Protein AF-A0A2I0HGN0-F1 (afdb_monomer_lite)

Secondary structure (DSSP, 8-state):
--TTSTTTT----TT--HHHHHHHHHHHHHHHHHHHHHT-TTS---HHHHHHHHHHHHHHHT-

Structure (mmCIF, N/CA/C/O backbone):
data_AF-A0A2I0HGN0-F1
#
_entry.id   AF-A0A2I0HGN0-F1
#
loop_
_atom_site.group_PDB
_atom_site.id
_atom_site.type_symbol
_atom_site.label_atom_id
_atom_site.label_alt_id
_atom_site.label_comp_id
_atom_site.label_asym_id
_atom_site.label_entity_id
_atom_site.label_seq_id
_atom_site.pdbx_PDB_ins_code
_atom_site.Cartn_x
_atom_site.Cartn_y
_atom_site.Cartn_z
_atom_site.occupancy
_atom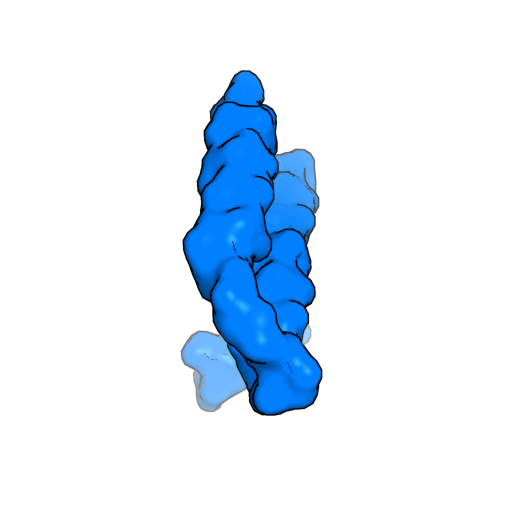_site.B_iso_or_equiv
_atom_site.auth_seq_id
_atom_site.auth_comp_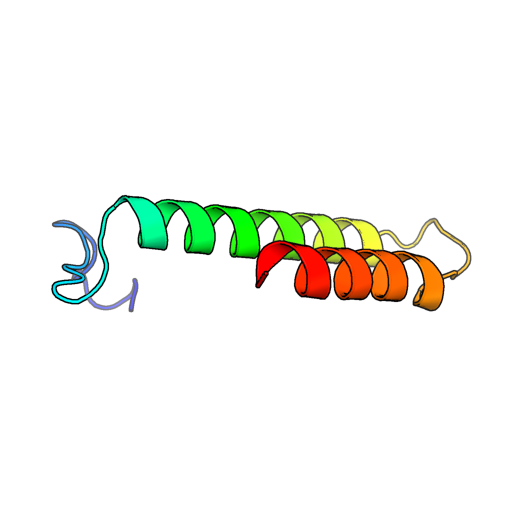id
_atom_site.auth_asym_id
_atom_site.auth_atom_id
_atom_site.pdbx_PDB_model_num
ATOM 1 N N . MET A 1 1 ? -5.303 -20.985 -3.299 1.00 57.59 1 MET A N 1
ATOM 2 C CA . MET A 1 1 ? -6.343 -20.270 -2.516 1.00 57.59 1 MET A CA 1
ATOM 3 C C . MET A 1 1 ? -7.620 -20.039 -3.315 1.00 57.59 1 MET A C 1
ATOM 5 O O . MET A 1 1 ? -8.675 -20.231 -2.739 1.00 57.59 1 MET A O 1
ATOM 9 N N . ILE A 1 2 ? -7.552 -19.686 -4.608 1.00 58.28 2 ILE A N 1
ATOM 10 C CA . ILE A 1 2 ? -8.735 -19.683 -5.499 1.00 58.28 2 ILE A CA 1
ATOM 11 C C . ILE A 1 2 ? -9.122 -21.093 -5.984 1.00 58.28 2 ILE A C 1
ATOM 13 O O . ILE A 1 2 ? -10.265 -21.325 -6.339 1.00 58.28 2 ILE A O 1
ATOM 17 N N . GLU A 1 3 ? -8.180 -22.039 -5.963 1.00 63.38 3 GLU A N 1
ATOM 18 C CA . GLU A 1 3 ? -8.372 -23.408 -6.471 1.00 63.38 3 GLU A CA 1
ATOM 19 C C . GLU A 1 3 ? -9.180 -24.332 -5.544 1.00 63.38 3 GLU A C 1
ATOM 21 O O . GLU A 1 3 ? -9.521 -25.433 -5.950 1.00 63.38 3 GLU A O 1
ATOM 26 N N . ASP A 1 4 ? -9.486 -23.897 -4.317 1.00 64.31 4 ASP A N 1
ATOM 27 C CA . ASP A 1 4 ? -10.054 -24.753 -3.260 1.00 64.31 4 ASP A CA 1
ATOM 28 C C . ASP A 1 4 ? -11.510 -24.382 -2.911 1.00 64.31 4 ASP A C 1
ATOM 30 O O . ASP A 1 4 ? -11.970 -24.656 -1.806 1.00 64.31 4 ASP A O 1
ATOM 34 N N . ASP A 1 5 ? -12.209 -23.671 -3.811 1.00 63.12 5 ASP A N 1
ATOM 35 C CA . ASP A 1 5 ? -13.619 -23.220 -3.689 1.00 63.12 5 ASP A CA 1
ATOM 36 C C . ASP A 1 5 ? -13.931 -22.321 -2.461 1.00 63.12 5 ASP A C 1
ATOM 38 O O . ASP A 1 5 ? -15.013 -21.771 -2.288 1.00 63.12 5 ASP A O 1
ATOM 42 N N . CYS A 1 6 ? -12.933 -22.075 -1.611 1.00 65.06 6 CYS A N 1
ATOM 43 C CA . CYS A 1 6 ? -13.024 -21.319 -0.361 1.00 65.06 6 CYS A CA 1
ATOM 44 C C . CYS A 1 6 ? -13.279 -19.807 -0.562 1.00 65.06 6 CYS A C 1
ATOM 46 O O . CYS A 1 6 ? -13.500 -19.071 0.399 1.00 65.06 6 CYS A O 1
ATOM 48 N N . ALA A 1 7 ? -13.250 -19.317 -1.804 1.00 67.31 7 ALA A N 1
ATOM 49 C CA . ALA A 1 7 ? -13.438 -17.904 -2.127 1.00 67.31 7 ALA A CA 1
ATOM 50 C C . ALA A 1 7 ? -14.895 -17.522 -2.457 1.00 67.31 7 ALA A C 1
ATOM 52 O O . ALA A 1 7 ? -15.203 -16.329 -2.430 1.00 67.31 7 ALA A O 1
ATOM 53 N N . ASP A 1 8 ? -15.792 -18.486 -2.703 1.00 74.06 8 ASP A N 1
ATOM 54 C CA . ASP A 1 8 ? -17.171 -18.217 -3.153 1.00 74.06 8 ASP A CA 1
ATOM 55 C C . ASP A 1 8 ? -18.027 -17.478 -2.112 1.00 74.06 8 ASP A C 1
ATOM 57 O O . ASP A 1 8 ? -18.896 -16.681 -2.462 1.00 74.06 8 ASP A O 1
ATOM 61 N N . ASN A 1 9 ? -17.739 -17.669 -0.821 1.00 77.81 9 ASN A N 1
ATOM 62 C CA . ASN A 1 9 ? -18.400 -16.955 0.281 1.00 77.81 9 ASN A CA 1
ATOM 63 C C . ASN A 1 9 ? -17.567 -15.777 0.827 1.00 77.81 9 ASN A C 1
ATOM 65 O O . ASN A 1 9 ? -17.907 -15.193 1.859 1.00 77.81 9 ASN A O 1
ATOM 69 N N . GLY A 1 10 ? -16.482 -15.414 0.135 1.00 77.62 10 GLY A N 1
ATOM 70 C CA . GLY A 1 10 ? -15.493 -14.448 0.603 1.00 77.62 10 GLY A CA 1
ATOM 71 C C . GLY A 1 10 ? -14.549 -15.024 1.663 1.00 77.62 10 GLY A C 1
ATOM 72 O O . GLY A 1 10 ? -14.893 -15.925 2.422 1.00 77.62 10 GLY A O 1
ATOM 73 N N . ILE A 1 11 ? -13.329 -14.485 1.724 1.00 84.38 11 ILE A N 1
ATOM 74 C CA . ILE A 1 11 ? -12.309 -14.912 2.691 1.00 84.38 11 ILE A CA 1
ATOM 75 C C . ILE A 1 11 ? -12.437 -14.039 3.951 1.00 84.38 11 ILE A C 1
ATOM 77 O O . ILE A 1 11 ? -12.159 -12.836 3.878 1.00 84.38 11 ILE A O 1
ATOM 81 N N . PRO A 1 12 ? -12.847 -14.589 5.110 1.00 84.56 12 PRO A N 1
ATOM 82 C CA . PRO A 1 12 ? -12.996 -13.800 6.325 1.00 84.56 12 PRO A CA 1
ATOM 83 C C . PRO A 1 12 ? -11.630 -13.385 6.886 1.00 84.56 12 PRO A C 1
ATOM 85 O O . PRO A 1 12 ? -10.789 -14.219 7.215 1.00 84.56 12 PRO A O 1
ATOM 88 N N . LEU A 1 13 ? -11.428 -12.076 7.051 1.00 88.56 13 LEU A N 1
ATOM 89 C CA . LEU A 1 13 ? -10.234 -11.490 7.666 1.00 88.56 13 LEU A CA 1
ATOM 90 C C . LEU A 1 13 ? -10.589 -10.876 9.026 1.00 88.56 13 LEU A C 1
ATOM 92 O O . LEU A 1 13 ? -10.730 -9.663 9.158 1.00 88.56 13 LEU A O 1
ATOM 96 N N . SER A 1 14 ? -10.724 -11.712 10.059 1.00 89.56 14 SER A N 1
ATOM 97 C CA . SER A 1 14 ? -11.197 -11.297 11.395 1.00 89.56 14 SER A CA 1
ATOM 98 C C . SER A 1 14 ? -10.322 -10.246 12.089 1.00 89.56 14 SER A C 1
ATOM 100 O O . SER A 1 14 ? -10.800 -9.527 12.961 1.00 89.56 14 SER A O 1
ATOM 102 N N . ASN A 1 15 ? -9.046 -10.152 11.707 1.00 94.12 15 ASN A N 1
ATOM 103 C CA . ASN A 1 15 ? -8.066 -9.252 12.322 1.00 94.12 15 ASN A CA 1
ATOM 104 C C . ASN A 1 15 ? -7.833 -7.963 11.518 1.00 94.12 15 ASN A C 1
ATOM 106 O O . ASN A 1 15 ? -6.990 -7.150 11.894 1.00 94.12 15 ASN A O 1
ATOM 110 N N . VAL A 1 16 ? -8.545 -7.770 10.403 1.00 93.56 16 VAL A N 1
ATOM 111 C CA . VAL A 1 16 ? -8.362 -6.622 9.510 1.00 93.56 16 VAL A CA 1
ATOM 112 C C . VAL A 1 16 ? -9.647 -5.808 9.478 1.00 93.56 16 VAL A C 1
ATOM 114 O O . VAL A 1 16 ? -10.701 -6.291 9.079 1.00 93.56 16 VAL A O 1
ATOM 117 N N . THR A 1 17 ? -9.570 -4.542 9.885 1.00 95.69 17 THR A N 1
ATOM 118 C CA . THR A 1 17 ? -10.719 -3.632 9.764 1.00 95.69 17 THR A CA 1
ATOM 119 C C . THR A 1 17 ? -10.913 -3.208 8.310 1.00 95.69 17 THR A C 1
ATOM 121 O O . THR A 1 17 ? -9.949 -3.148 7.545 1.00 95.69 17 THR A O 1
ATOM 124 N N . SER A 1 18 ? -12.129 -2.804 7.932 1.00 94.06 18 SER A N 1
ATOM 125 C CA . SER A 1 18 ? -12.417 -2.328 6.569 1.00 94.06 18 SER A CA 1
ATOM 126 C C . SER A 1 18 ? -11.503 -1.178 6.132 1.00 94.06 18 SER A C 1
ATOM 128 O O . SER A 1 18 ? -11.109 -1.109 4.972 1.00 94.06 18 SER A O 1
ATOM 130 N N . LYS A 1 19 ? -11.105 -0.301 7.066 1.00 95.50 19 LYS A N 1
ATOM 131 C CA . LYS A 1 19 ? -10.171 0.803 6.798 1.00 95.50 19 LYS A CA 1
ATOM 132 C C . LYS A 1 19 ? -8.767 0.302 6.452 1.00 95.50 19 LYS A C 1
ATOM 134 O O . LYS A 1 19 ? -8.140 0.835 5.543 1.00 95.50 19 LYS A O 1
ATOM 139 N N . ILE A 1 20 ? -8.273 -0.707 7.170 1.00 95.94 20 ILE A N 1
ATOM 140 C CA . ILE A 1 20 ? -6.966 -1.309 6.878 1.00 95.94 20 ILE A CA 1
ATOM 141 C C . ILE A 1 20 ? -7.032 -2.097 5.570 1.00 95.94 20 ILE A C 1
ATOM 143 O O . ILE A 1 20 ? -6.141 -1.956 4.741 1.00 95.94 20 ILE A O 1
ATOM 147 N N . LEU A 1 21 ? -8.112 -2.846 5.334 1.00 95.19 21 LEU A N 1
ATOM 148 C CA . LEU A 1 21 ? -8.302 -3.572 4.080 1.00 95.19 21 LEU A CA 1
ATOM 149 C C . LEU A 1 21 ? -8.322 -2.629 2.868 1.00 95.19 21 LEU A C 1
ATOM 151 O O . LEU A 1 21 ? -7.693 -2.927 1.859 1.00 95.19 21 LEU A O 1
ATOM 155 N N . ALA A 1 22 ? -8.978 -1.469 2.977 1.00 96.31 22 ALA A N 1
ATOM 156 C 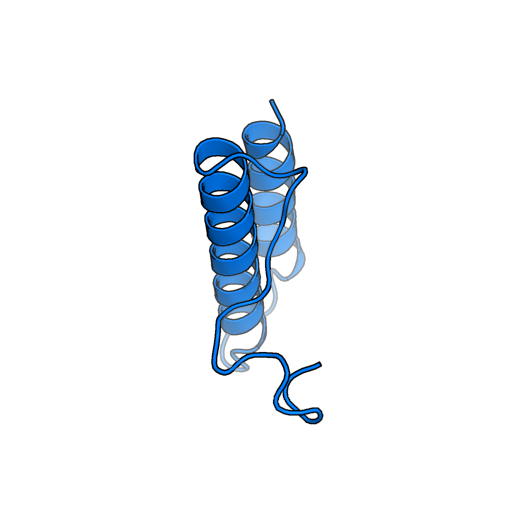CA . ALA A 1 22 ? -8.970 -0.458 1.922 1.00 96.31 22 ALA A CA 1
ATOM 157 C C . ALA A 1 22 ? -7.546 0.027 1.597 1.00 96.31 22 ALA A C 1
ATOM 159 O O . ALA A 1 22 ? -7.175 0.058 0.425 1.00 96.31 22 ALA A O 1
ATOM 160 N N . LYS A 1 23 ? -6.729 0.310 2.624 1.00 96.44 23 LYS A N 1
ATOM 161 C CA . LYS A 1 23 ? -5.309 0.657 2.442 1.00 96.44 23 LYS A CA 1
ATOM 162 C C . LYS A 1 23 ? -4.524 -0.473 1.765 1.00 96.44 23 LYS A C 1
ATOM 164 O O . LYS A 1 23 ? -3.751 -0.231 0.848 1.00 96.44 23 LYS A O 1
ATOM 169 N N . VAL A 1 24 ? -4.740 -1.721 2.171 1.00 95.75 24 VAL A N 1
ATOM 170 C CA . VAL A 1 24 ? -4.069 -2.878 1.558 1.00 95.75 24 VAL A CA 1
ATOM 171 C C . VAL A 1 24 ? -4.425 -3.003 0.071 1.00 95.75 24 VAL A C 1
ATOM 173 O O . VAL A 1 24 ? -3.543 -3.211 -0.759 1.00 95.75 24 VAL A O 1
ATOM 176 N N . ILE A 1 25 ? -5.699 -2.826 -0.289 1.00 96.00 25 ILE A N 1
ATOM 177 C CA . ILE A 1 25 ? -6.147 -2.854 -1.690 1.00 96.00 25 ILE A CA 1
ATOM 178 C C . ILE A 1 25 ? -5.499 -1.724 -2.502 1.00 96.00 25 ILE A C 1
ATOM 180 O O . ILE A 1 25 ? -5.067 -1.959 -3.628 1.00 96.00 25 ILE A O 1
ATOM 184 N N . GLU A 1 26 ? -5.428 -0.513 -1.949 1.00 97.38 26 GLU A N 1
ATOM 185 C CA . GLU A 1 26 ? -4.770 0.637 -2.583 1.00 97.38 26 GLU A CA 1
ATOM 186 C C . GLU A 1 26 ? -3.287 0.360 -2.855 1.00 97.38 26 GLU A C 1
ATOM 188 O O . GLU A 1 26 ? -2.826 0.525 -3.986 1.00 97.38 26 GLU A O 1
ATOM 193 N N . TYR A 1 27 ? -2.577 -0.165 -1.855 1.00 97.50 27 TYR A N 1
ATOM 194 C CA . TYR A 1 27 ? -1.179 -0.572 -1.975 1.00 97.50 27 TYR A CA 1
ATOM 195 C C . TYR A 1 27 ? -0.953 -1.573 -3.111 1.00 97.50 27 TYR A C 1
ATOM 197 O O . TYR A 1 27 ? -0.086 -1.363 -3.965 1.00 97.50 27 TYR A O 1
ATOM 205 N N . TYR A 1 28 ? -1.770 -2.631 -3.169 1.00 96.44 28 TYR A N 1
ATOM 206 C CA . TYR A 1 28 ? -1.670 -3.630 -4.232 1.00 96.44 28 TYR A CA 1
ATOM 207 C C . TYR A 1 28 ? -1.935 -3.037 -5.616 1.00 96.44 28 TYR A C 1
ATOM 209 O O . TYR A 1 28 ? -1.196 -3.341 -6.552 1.00 96.44 28 TYR A O 1
ATOM 217 N N . LYS A 1 29 ? -2.953 -2.178 -5.760 1.00 96.25 29 LYS A N 1
ATOM 218 C CA . LYS A 1 29 ? -3.259 -1.528 -7.044 1.00 96.25 29 LYS A CA 1
ATOM 219 C C . LYS A 1 29 ? -2.081 -0.700 -7.550 1.00 96.25 29 LYS A C 1
ATOM 221 O O . LYS A 1 29 ? -1.658 -0.912 -8.683 1.00 96.25 29 LYS A O 1
ATOM 226 N N . LYS A 1 30 ? -1.497 0.147 -6.694 1.00 95.31 30 LYS A N 1
ATOM 227 C CA . LYS A 1 30 ? -0.349 0.988 -7.061 1.00 95.31 30 LYS A CA 1
ATOM 228 C C . LYS A 1 30 ? 0.831 0.164 -7.589 1.00 95.31 30 LYS A C 1
ATOM 230 O O . LYS A 1 30 ? 1.471 0.561 -8.561 1.00 95.31 30 LYS A O 1
ATOM 235 N N . HIS A 1 31 ? 1.103 -0.986 -6.971 1.00 93.62 31 HIS A N 1
ATOM 236 C CA . HIS A 1 31 ? 2.203 -1.869 -7.370 1.00 93.62 31 HIS A CA 1
ATOM 237 C C . HIS A 1 31 ? 1.931 -2.617 -8.669 1.00 93.62 31 HIS A C 1
ATOM 239 O O . HIS A 1 31 ? 2.840 -2.793 -9.477 1.00 93.62 31 HIS A O 1
ATOM 245 N N . VAL A 1 32 ? 0.691 -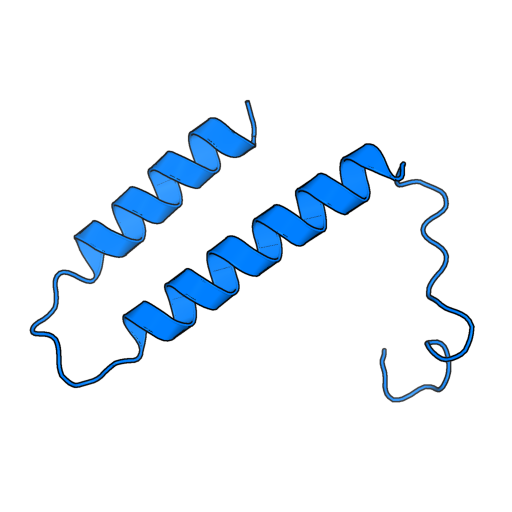3.060 -8.886 1.00 93.25 32 VAL A N 1
ATOM 246 C CA . VAL A 1 32 ? 0.300 -3.716 -10.140 1.00 93.25 32 VAL A CA 1
ATOM 247 C C . VAL A 1 32 ? 0.406 -2.739 -11.309 1.00 93.25 32 VAL A C 1
ATOM 249 O O . VAL A 1 32 ? 0.940 -3.104 -12.355 1.00 93.25 32 VAL A O 1
ATOM 252 N N . GLU A 1 33 ? -0.047 -1.499 -11.120 1.00 91.19 33 GLU A N 1
ATOM 253 C CA . GLU A 1 33 ? 0.075 -0.429 -12.114 1.00 91.19 33 GLU A CA 1
ATOM 254 C C . GLU A 1 33 ? 1.547 -0.125 -12.420 1.00 91.19 33 GLU A C 1
ATOM 256 O O . GLU A 1 33 ? 1.948 -0.179 -13.581 1.00 91.19 33 GLU A O 1
ATOM 261 N N . ALA A 1 34 ? 2.379 0.070 -11.390 1.00 89.44 34 ALA A N 1
ATOM 262 C CA . ALA A 1 34 ? 3.814 0.298 -11.571 1.00 89.44 34 ALA A CA 1
ATOM 263 C C . ALA A 1 34 ? 4.501 -0.866 -12.312 1.00 89.44 34 ALA A C 1
ATOM 265 O O . ALA A 1 34 ? 5.278 -0.649 -13.240 1.00 89.44 34 ALA A O 1
ATOM 266 N N . ALA A 1 35 ? 4.165 -2.115 -11.972 1.00 87.94 35 ALA A N 1
ATOM 267 C CA . ALA A 1 35 ? 4.713 -3.292 -12.642 1.00 87.94 35 ALA A CA 1
ATOM 268 C C . ALA A 1 35 ? 4.271 -3.413 -14.112 1.00 87.94 35 ALA A C 1
ATOM 270 O O . ALA A 1 35 ? 5.023 -3.940 -14.936 1.00 87.94 35 ALA A O 1
ATOM 271 N N . ALA A 1 36 ? 3.064 -2.958 -14.454 1.00 87.56 36 ALA A N 1
ATOM 272 C CA . ALA A 1 36 ? 2.593 -2.914 -15.836 1.00 87.56 36 ALA A CA 1
ATOM 273 C C . ALA A 1 36 ? 3.352 -1.853 -16.651 1.00 87.56 36 ALA A C 1
ATOM 275 O O . ALA A 1 36 ? 3.755 -2.117 -17.786 1.00 87.56 36 ALA A O 1
ATOM 276 N N . GLU A 1 37 ? 3.615 -0.689 -16.056 1.00 82.31 37 GLU A N 1
ATOM 277 C CA . GLU A 1 37 ? 4.388 0.388 -16.681 1.00 82.31 37 GLU A CA 1
ATOM 278 C C . GLU A 1 37 ? 5.850 -0.011 -16.932 1.00 82.31 37 GLU A C 1
ATOM 280 O O . GLU A 1 37 ? 6.390 0.295 -17.997 1.00 82.31 37 GLU A O 1
ATOM 285 N N . SER A 1 38 ? 6.474 -0.759 -16.014 1.00 75.06 38 SER A N 1
ATOM 286 C CA . SER A 1 38 ? 7.856 -1.245 -16.161 1.00 75.06 38 SER A CA 1
ATOM 287 C C . SER A 1 38 ? 8.043 -2.317 -17.244 1.00 75.06 38 SER A C 1
ATOM 289 O O . SER A 1 38 ? 9.167 -2.528 -17.692 1.00 75.06 38 SER A O 1
ATOM 291 N N . LYS A 1 39 ? 6.978 -3.013 -17.668 1.00 69.62 39 LYS A N 1
ATOM 292 C CA . LYS A 1 39 ? 7.041 -4.088 -18.683 1.00 69.62 39 LYS A CA 1
ATOM 293 C C . LYS A 1 39 ? 6.874 -3.607 -20.126 1.00 69.62 39 LYS A C 1
ATOM 295 O O . LYS A 1 39 ? 6.950 -4.420 -21.041 1.00 69.62 39 LYS A O 1
ATOM 300 N N . SER A 1 40 ? 6.622 -2.319 -20.346 1.00 67.62 40 SER A N 1
ATOM 301 C CA . SER A 1 40 ? 6.472 -1.775 -21.699 1.00 67.62 40 SER A CA 1
ATOM 302 C C . SER A 1 40 ? 7.843 -1.664 -22.385 1.00 67.62 40 SER A C 1
ATOM 304 O O . SER A 1 40 ? 8.630 -0.786 -22.042 1.00 67.62 40 SER A O 1
ATOM 306 N N . GLU A 1 41 ? 8.119 -2.540 -23.361 1.00 57.31 41 GLU A N 1
ATOM 307 C CA . GLU A 1 41 ? 9.398 -2.654 -24.103 1.00 57.31 41 GLU A CA 1
ATOM 308 C C . GLU A 1 41 ? 9.786 -1.401 -24.924 1.00 57.31 41 GLU A C 1
ATOM 310 O O . GLU A 1 41 ? 10.911 -1.302 -25.405 1.00 57.31 41 GLU A O 1
ATOM 315 N N . ASP A 1 42 ? 8.882 -0.427 -25.066 1.00 59.53 42 ASP A N 1
ATOM 316 C CA . ASP A 1 42 ? 9.055 0.768 -25.910 1.00 59.53 42 ASP A CA 1
ATOM 317 C C . ASP A 1 42 ? 9.801 1.931 -25.217 1.00 59.53 42 ASP A C 1
ATOM 319 O O . ASP A 1 42 ? 10.057 2.969 -25.827 1.00 59.53 42 ASP A O 1
ATOM 323 N N . ARG A 1 43 ? 10.169 1.796 -23.932 1.00 56.66 43 ARG A N 1
ATOM 324 C CA . ARG A 1 43 ? 10.850 2.866 -23.180 1.00 56.66 43 ARG A CA 1
ATOM 325 C C . ARG A 1 43 ? 12.348 2.569 -22.985 1.00 56.66 43 ARG A C 1
ATOM 327 O O . ARG A 1 43 ? 12.681 1.553 -22.377 1.00 56.66 43 ARG A O 1
ATOM 334 N N . PRO A 1 44 ? 13.272 3.460 -23.410 1.00 52.06 44 PRO A N 1
ATOM 335 C CA . PRO A 1 44 ? 14.677 3.355 -23.029 1.00 52.06 44 PRO A CA 1
ATOM 336 C C . PRO A 1 44 ? 14.769 3.568 -21.518 1.00 52.06 44 PRO A C 1
ATOM 338 O O . PRO A 1 44 ? 14.337 4.604 -21.024 1.00 52.06 44 PRO A O 1
ATOM 341 N N . SER A 1 45 ? 15.270 2.57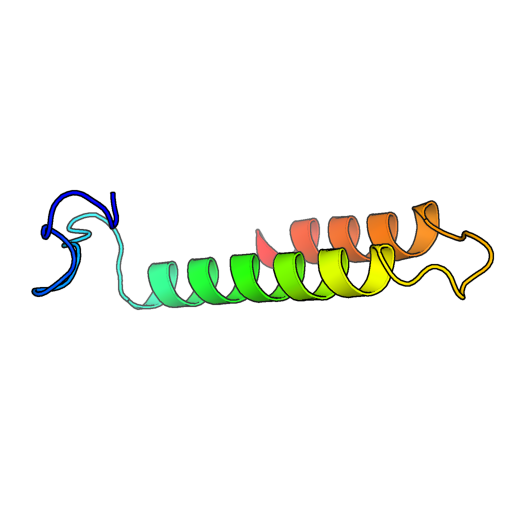2 -20.789 1.00 56.09 45 SER A N 1
ATOM 342 C CA . SER A 1 45 ? 15.248 2.488 -19.327 1.00 56.09 45 SER A CA 1
ATOM 343 C C . SER A 1 45 ? 15.562 3.804 -18.599 1.00 56.09 45 SER A C 1
ATOM 345 O O . SER A 1 45 ? 16.705 4.262 -18.632 1.00 56.09 45 SER A O 1
ATOM 347 N N . PRO A 1 46 ? 14.633 4.278 -17.750 1.00 57.75 46 PRO A N 1
ATOM 348 C CA . PRO A 1 46 ? 14.957 4.809 -16.446 1.00 57.75 46 PRO A CA 1
ATOM 349 C C . PRO A 1 46 ? 14.294 3.890 -15.413 1.00 57.75 46 PRO A C 1
ATOM 351 O O . PRO A 1 46 ? 13.514 4.358 -14.590 1.00 57.75 46 PRO A O 1
ATOM 354 N N . ALA A 1 47 ? 14.539 2.572 -15.494 1.00 60.12 47 ALA A N 1
ATOM 355 C CA . ALA A 1 47 ? 13.984 1.593 -14.549 1.00 60.12 47 ALA A CA 1
ATOM 356 C C . ALA A 1 47 ? 14.181 2.051 -13.090 1.00 60.12 47 ALA A C 1
ATOM 358 O O . ALA A 1 47 ? 13.293 1.894 -12.266 1.00 60.12 47 ALA A O 1
ATOM 359 N N . THR A 1 48 ? 15.278 2.763 -12.825 1.00 65.31 48 THR A N 1
ATOM 360 C CA . THR A 1 48 ? 15.586 3.384 -11.538 1.00 65.31 48 THR A CA 1
ATOM 361 C C . THR A 1 48 ? 14.615 4.497 -11.126 1.00 65.31 48 THR A C 1
ATOM 363 O O . THR A 1 48 ? 14.263 4.569 -9.961 1.00 65.31 48 THR A O 1
ATOM 366 N N . ALA A 1 49 ? 14.148 5.356 -12.040 1.00 77.19 49 ALA A N 1
ATOM 367 C CA . ALA A 1 49 ? 13.305 6.504 -11.685 1.00 77.19 49 ALA A CA 1
ATOM 368 C C . ALA A 1 49 ? 11.886 6.083 -11.276 1.00 77.19 49 ALA A C 1
ATOM 370 O O . ALA A 1 49 ? 11.391 6.538 -10.251 1.00 77.19 49 ALA A O 1
ATOM 371 N N . ALA A 1 50 ? 11.258 5.174 -12.030 1.00 82.12 50 ALA A N 1
ATOM 372 C CA . ALA A 1 50 ? 9.934 4.649 -11.684 1.00 82.12 50 ALA A CA 1
ATOM 373 C C . ALA A 1 50 ? 9.973 3.807 -10.394 1.00 82.12 50 ALA A C 1
ATOM 375 O O . ALA A 1 50 ? 9.058 3.865 -9.575 1.00 82.12 50 ALA A O 1
ATOM 376 N N . GLU A 1 51 ? 11.056 3.053 -10.181 1.00 85.75 51 GLU A N 1
ATOM 377 C CA . GLU A 1 51 ? 11.291 2.342 -8.922 1.00 85.75 51 GLU A CA 1
ATOM 378 C C . GLU A 1 51 ? 11.507 3.301 -7.746 1.00 85.75 51 GLU A C 1
ATOM 380 O O . GLU A 1 51 ? 10.993 3.054 -6.658 1.00 85.75 51 GLU A O 1
ATOM 385 N N . ASP A 1 52 ? 12.251 4.390 -7.935 1.00 90.44 52 ASP A N 1
ATOM 386 C CA . ASP A 1 52 ? 12.504 5.375 -6.882 1.00 90.44 52 ASP A CA 1
ATOM 387 C C . ASP A 1 52 ? 11.243 6.185 -6.540 1.00 90.44 52 ASP A C 1
ATOM 389 O O . ASP A 1 52 ? 10.994 6.455 -5.364 1.00 90.44 52 ASP A O 1
ATOM 393 N N . GLU A 1 53 ? 10.396 6.492 -7.526 1.00 92.00 53 GLU A N 1
ATOM 394 C CA . GLU A 1 53 ? 9.060 7.059 -7.303 1.00 92.00 53 GLU A CA 1
ATOM 395 C C . GLU A 1 53 ? 8.158 6.099 -6.519 1.00 92.00 53 GLU A C 1
ATOM 397 O O . GLU A 1 53 ? 7.476 6.523 -5.582 1.00 92.00 53 GLU A O 1
ATOM 402 N N . LEU A 1 54 ? 8.178 4.802 -6.852 1.00 93.75 54 LEU A N 1
ATOM 403 C CA . LEU A 1 54 ? 7.411 3.790 -6.124 1.00 93.75 54 LEU A CA 1
ATOM 404 C C . LEU A 1 54 ? 7.898 3.654 -4.672 1.00 93.75 54 LEU A C 1
ATOM 406 O O . LEU A 1 54 ? 7.077 3.660 -3.759 1.00 93.75 54 LEU A O 1
ATOM 410 N N . LYS A 1 55 ? 9.218 3.647 -4.435 1.00 94.38 55 LYS A N 1
ATOM 411 C CA . LYS A 1 55 ? 9.801 3.630 -3.076 1.00 94.38 55 LYS A CA 1
ATOM 412 C C . LYS A 1 55 ? 9.448 4.882 -2.270 1.00 94.38 55 LYS A C 1
ATOM 414 O O . LYS A 1 55 ? 9.210 4.793 -1.066 1.00 94.38 55 LYS A O 1
ATOM 419 N N . ALA A 1 56 ? 9.454 6.055 -2.903 1.00 96.31 56 ALA A N 1
ATOM 420 C CA . ALA A 1 56 ? 9.073 7.301 -2.242 1.00 96.31 56 ALA A CA 1
ATOM 421 C C . ALA A 1 56 ? 7.592 7.282 -1.846 1.00 96.31 56 ALA A C 1
ATOM 423 O O . ALA A 1 56 ? 7.247 7.677 -0.731 1.00 96.31 56 ALA A O 1
ATOM 424 N N . TRP A 1 57 ? 6.736 6.772 -2.735 1.00 97.19 57 TRP A N 1
ATOM 425 C CA . TRP A 1 57 ? 5.321 6.571 -2.452 1.00 97.19 57 TRP A CA 1
ATOM 426 C C . TRP A 1 57 ? 5.107 5.579 -1.301 1.00 97.19 57 TRP A C 1
ATOM 428 O O . TRP A 1 57 ? 4.354 5.889 -0.383 1.00 97.19 57 TRP A O 1
ATOM 438 N N . ASP A 1 58 ? 5.826 4.452 -1.277 1.00 96.81 58 ASP A N 1
ATOM 439 C CA . ASP A 1 58 ? 5.759 3.474 -0.182 1.00 96.81 58 ASP A CA 1
ATOM 440 C C . ASP A 1 58 ? 6.078 4.103 1.174 1.00 96.81 58 ASP A C 1
ATOM 442 O O . ASP A 1 58 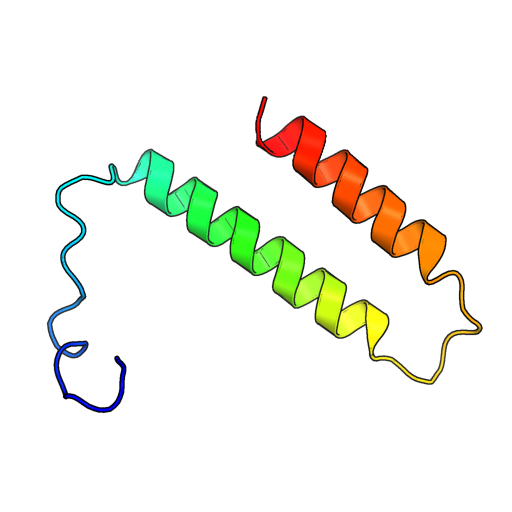? 5.364 3.881 2.153 1.00 96.81 58 ASP A O 1
ATOM 446 N N . ALA A 1 59 ? 7.136 4.915 1.230 1.00 97.50 59 ALA A N 1
ATOM 447 C CA . ALA A 1 59 ? 7.564 5.586 2.453 1.00 97.50 59 ALA A CA 1
ATOM 448 C C . ALA A 1 59 ? 6.538 6.608 2.974 1.00 97.50 59 ALA A C 1
ATOM 450 O O . ALA A 1 59 ? 6.463 6.834 4.185 1.00 97.50 59 ALA A O 1
ATOM 451 N N . ASP A 1 60 ? 5.765 7.233 2.084 1.00 97.38 60 ASP A N 1
ATOM 452 C CA . ASP A 1 60 ? 4.672 8.135 2.456 1.00 97.38 60 ASP A CA 1
ATOM 453 C C . ASP A 1 60 ? 3.401 7.363 2.836 1.00 97.38 60 ASP A C 1
ATOM 455 O O . ASP A 1 60 ? 2.736 7.691 3.815 1.00 97.38 60 ASP A O 1
ATOM 459 N N . PHE A 1 61 ? 3.107 6.271 2.130 1.00 96.94 61 PHE A N 1
ATOM 460 C CA . PHE A 1 61 ? 1.910 5.462 2.339 1.00 96.94 61 PHE A CA 1
ATOM 461 C C . PHE A 1 61 ? 1.878 4.757 3.706 1.00 96.94 61 PHE A C 1
ATOM 463 O O . PHE A 1 61 ? 0.808 4.584 4.304 1.00 96.94 61 PHE A O 1
ATOM 470 N N . VAL A 1 62 ? 3.047 4.346 4.212 1.00 94.31 62 VAL A N 1
ATOM 471 C CA . VAL A 1 62 ? 3.183 3.696 5.530 1.00 94.31 62 VAL A CA 1
ATOM 472 C C . VAL A 1 62 ? 3.209 4.674 6.709 1.00 94.31 62 VAL A C 1
ATOM 474 O O . VAL A 1 62 ? 3.207 4.223 7.857 1.00 94.31 62 VAL A O 1
ATOM 477 N N . LYS A 1 63 ? 3.265 5.981 6.442 1.00 91.44 63 LYS A N 1
ATOM 478 C CA . LYS A 1 63 ? 3.286 7.033 7.464 1.00 91.44 63 LYS A CA 1
ATOM 479 C C . LYS A 1 63 ? 1.924 7.191 8.153 1.00 91.44 63 LYS A C 1
ATOM 481 O O . LYS A 1 63 ? 1.945 7.529 9.357 1.00 91.44 63 LYS A O 1
#

pLDDT: mean 83.06, std 14.63, range [52.06, 97.5]

Organism: Punica granatum (NCBI:txid22663)

Radius of gyration: 16.08 Å; chains: 1; bounding box: 34×33×38 Å

Sequence (63 aa):
MIEDDCADNGIPLSNVTSKILAKVIEYYKKHVEAAAESKSEDRPSPATAAEDELKAWDADFVK

Foldseek 3Di:
DVVPVCPPVHDDDPPADPVRVVLVVVLVVVVVVLVVVLPPPPDDDPVVVSVVVNVVVVVVSVD

InterPro domains:
  IPR001232 S-phase kinase-associated protein 1-like [SM00512] (1-62)
  IPR011333 SKP1/BTB/POZ domain superfamily [G3DSA:3.30.710.10] (1-63)
  IPR011333 SKP1/BTB/POZ domain superfamily [SSF54695] (1-33)
  IPR016073 SKP1 component, POZ domain [PF03931] (1-32)
  IPR016897 S-phase kinase-associated protein 1 [PTHR11165] (1-63)